Protein AF-A0AA44F5Y8-F1 (afdb_monomer_lite)

Organism: Agrobacterium tumefaciens (NCBI:txid358)

Structure (mmCIF, N/CA/C/O backbone):
data_AF-A0AA44F5Y8-F1
#
_entry.id   AF-A0AA44F5Y8-F1
#
loop_
_atom_site.group_PDB
_atom_site.id
_atom_site.type_symbol
_atom_site.label_atom_id
_atom_site.label_alt_id
_atom_site.label_comp_id
_atom_site.label_asym_id
_atom_site.label_entity_id
_atom_site.label_seq_id
_atom_site.pdbx_PDB_ins_code
_atom_site.Cartn_x
_atom_site.Cartn_y
_atom_site.Cartn_z
_atom_site.occupancy
_atom_site.B_iso_or_equiv
_atom_site.auth_seq_id
_atom_site.auth_comp_id
_atom_site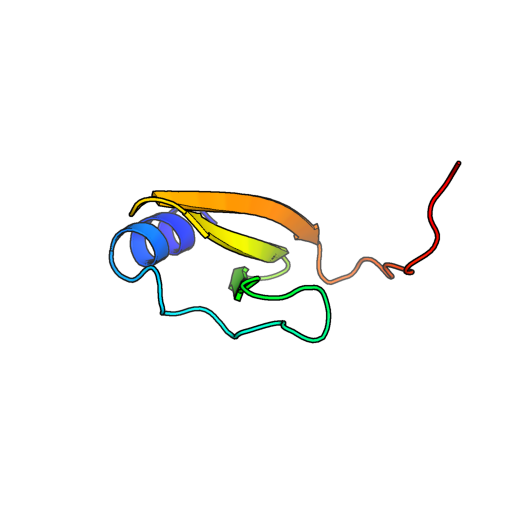.auth_asym_id
_atom_site.auth_atom_id
_atom_site.pdbx_PDB_model_num
ATOM 1 N N . MET A 1 1 ? 4.428 4.261 -13.721 1.00 88.25 1 MET A N 1
ATOM 2 C CA . MET A 1 1 ? 3.836 4.769 -12.468 1.00 88.25 1 MET A CA 1
ATOM 3 C C . MET A 1 1 ? 2.420 5.281 -12.699 1.00 88.25 1 MET A C 1
ATOM 5 O O . MET A 1 1 ? 1.500 4.622 -12.246 1.00 88.25 1 MET A O 1
ATOM 9 N N . GLU A 1 2 ? 2.227 6.351 -13.477 1.00 91.94 2 GLU A N 1
ATOM 10 C CA . GLU A 1 2 ? 0.910 6.982 -13.713 1.00 91.94 2 GLU A CA 1
ATOM 11 C C . GLU A 1 2 ? -0.215 5.997 -14.088 1.00 91.94 2 GLU A C 1
ATOM 13 O O . GLU A 1 2 ? -1.193 5.859 -13.359 1.00 91.94 2 GLU A O 1
ATOM 18 N N . ALA A 1 3 ? -0.043 5.207 -15.154 1.00 93.88 3 ALA A N 1
ATOM 19 C CA . ALA A 1 3 ? -1.044 4.214 -15.567 1.00 93.88 3 ALA A CA 1
ATOM 20 C C . ALA A 1 3 ? -1.371 3.182 -14.467 1.00 93.88 3 ALA A C 1
ATOM 22 O O . ALA A 1 3 ? -2.505 2.714 -14.348 1.00 93.88 3 ALA A O 1
ATOM 23 N N . ARG A 1 4 ? -0.382 2.842 -13.628 1.00 94.00 4 ARG A N 1
ATOM 24 C CA . ARG A 1 4 ? -0.573 1.916 -12.509 1.00 94.00 4 ARG A CA 1
ATOM 25 C C . ARG A 1 4 ? -1.387 2.565 -11.389 1.00 94.00 4 ARG A C 1
ATOM 27 O O . ARG A 1 4 ? -2.234 1.892 -10.813 1.00 94.00 4 ARG A O 1
ATOM 34 N N . TRP A 1 5 ? -1.189 3.853 -11.120 1.00 93.12 5 TRP A N 1
ATOM 35 C CA . TRP A 1 5 ? -1.989 4.604 -10.148 1.00 93.12 5 TRP A CA 1
ATOM 36 C C . TRP A 1 5 ? -3.420 4.848 -10.624 1.00 93.12 5 TRP A C 1
ATOM 38 O O . TRP A 1 5 ? -4.350 4.704 -9.837 1.00 93.12 5 TRP A O 1
ATOM 48 N N . GLN A 1 6 ? -3.634 5.093 -11.917 1.00 95.06 6 GLN A N 1
ATOM 49 C CA . GLN A 1 6 ? -4.988 5.155 -12.480 1.00 95.06 6 GLN A CA 1
ATOM 50 C C . GLN A 1 6 ? -5.728 3.819 -12.349 1.00 95.06 6 GLN A C 1
ATOM 52 O O . GLN A 1 6 ? -6.924 3.787 -12.065 1.00 95.06 6 GLN A O 1
ATOM 57 N N . HIS A 1 7 ? -5.025 2.699 -12.540 1.00 95.06 7 HIS A N 1
ATOM 58 C CA . HIS A 1 7 ? -5.599 1.382 -12.276 1.00 95.06 7 HIS A CA 1
ATOM 59 C C . HIS A 1 7 ? -5.921 1.199 -10.789 1.00 95.06 7 HIS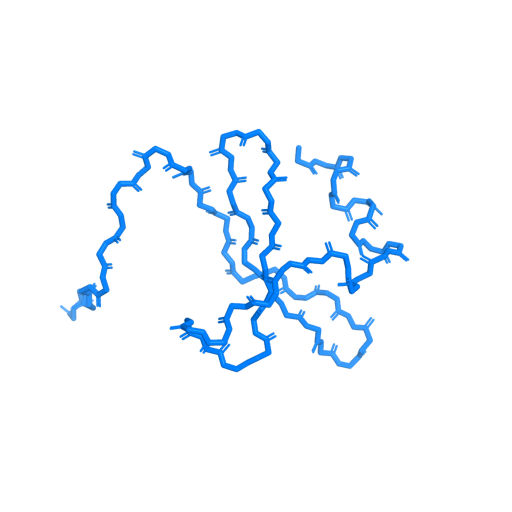 A C 1
ATOM 61 O O . HIS A 1 7 ? -7.008 0.730 -10.467 1.00 95.06 7 HIS A O 1
ATOM 67 N N . LEU A 1 8 ? -5.020 1.612 -9.895 1.00 95.56 8 LEU A N 1
ATOM 68 C CA . LEU A 1 8 ? -5.237 1.544 -8.451 1.00 95.56 8 LEU A CA 1
ATOM 69 C C . LEU A 1 8 ? -6.457 2.362 -8.004 1.00 95.56 8 LEU A C 1
ATOM 71 O O . LEU A 1 8 ? -7.234 1.886 -7.188 1.00 95.56 8 LEU A O 1
ATOM 75 N N . ALA A 1 9 ? -6.678 3.548 -8.575 1.00 94.44 9 ALA A N 1
ATOM 76 C CA . ALA A 1 9 ? -7.858 4.359 -8.276 1.00 94.44 9 ALA A CA 1
ATOM 77 C C . ALA A 1 9 ? -9.178 3.648 -8.640 1.00 94.44 9 ALA A C 1
ATOM 79 O O . ALA A 1 9 ? -10.184 3.838 -7.963 1.00 94.44 9 ALA A O 1
ATOM 80 N N . ARG A 1 10 ? -9.176 2.814 -9.690 1.00 96.06 10 ARG A N 1
ATOM 81 C CA . ARG A 1 10 ? -10.339 2.003 -10.101 1.00 96.06 10 ARG A CA 1
ATOM 82 C C . ARG A 1 10 ? -10.459 0.689 -9.329 1.00 96.06 10 ARG A C 1
ATOM 84 O O . ARG A 1 10 ? -11.565 0.202 -9.122 1.00 96.06 10 ARG A O 1
ATOM 91 N N . HIS A 1 11 ? -9.330 0.119 -8.919 1.00 96.25 11 HIS A N 1
ATOM 92 C CA . HIS A 1 11 ? -9.244 -1.171 -8.238 1.00 96.25 11 HIS A CA 1
ATOM 93 C C . HIS A 1 11 ? -8.380 -1.050 -6.972 1.00 96.25 11 HIS A C 1
ATOM 95 O O . HIS A 1 11 ? -7.258 -1.570 -6.937 1.00 96.25 11 HIS A O 1
ATOM 101 N N . PRO A 1 12 ? -8.882 -0.362 -5.929 1.00 95.50 12 PRO A N 1
ATOM 102 C CA . PRO A 1 12 ? -8.104 -0.034 -4.731 1.00 95.50 12 PRO A CA 1
ATOM 103 C C . PRO A 1 12 ? -7.649 -1.257 -3.930 1.00 95.50 12 PRO A C 1
ATOM 105 O O . PRO A 1 12 ? -6.639 -1.179 -3.248 1.00 95.50 12 PRO A O 1
ATOM 108 N N . TYR A 1 13 ? -8.349 -2.386 -4.061 1.00 95.12 13 TYR A N 1
ATOM 109 C CA . TYR A 1 13 ? -8.051 -3.653 -3.380 1.00 95.12 13 TYR A CA 1
ATOM 110 C C . TYR A 1 13 ? -7.158 -4.596 -4.212 1.00 95.12 13 TYR A C 1
ATOM 112 O O . TYR A 1 13 ? -7.128 -5.798 -3.971 1.00 95.12 13 TYR A O 1
ATOM 120 N N . SER A 1 14 ? -6.499 -4.089 -5.263 1.00 93.81 14 SER A N 1
ATOM 121 C CA . SER A 1 14 ? -5.647 -4.897 -6.159 1.00 93.81 14 SER A CA 1
ATOM 122 C C . SER A 1 14 ? -4.201 -5.053 -5.675 1.00 93.81 14 SER A C 1
ATOM 124 O O . SER A 1 14 ? -3.370 -5.623 -6.391 1.00 93.81 14 SER A O 1
ATOM 126 N N . GLY A 1 15 ? -3.874 -4.503 -4.506 1.00 95.06 15 GLY A N 1
ATOM 127 C CA . GLY A 1 15 ? -2.563 -4.633 -3.890 1.00 95.06 15 GLY A CA 1
ATOM 128 C C . GLY A 1 15 ? -2.401 -5.929 -3.114 1.00 95.06 15 GLY A C 1
ATOM 129 O O . GLY A 1 15 ? -3.330 -6.710 -2.922 1.00 95.06 15 GLY A O 1
ATOM 130 N N . VAL A 1 16 ? -1.169 -6.152 -2.668 1.00 96.56 16 VAL A N 1
ATOM 131 C CA . VAL A 1 16 ? -0.825 -7.255 -1.769 1.00 96.56 16 VAL A CA 1
ATOM 132 C C . VAL A 1 16 ? -0.726 -6.700 -0.357 1.00 96.56 16 VAL A C 1
ATOM 134 O O . VAL A 1 16 ? 0.033 -5.756 -0.127 1.00 96.56 16 VAL A O 1
ATOM 137 N N . ALA A 1 17 ? -1.476 -7.289 0.575 1.00 96.69 17 ALA A N 1
ATOM 138 C CA . ALA A 1 17 ? -1.417 -6.933 1.988 1.00 96.69 17 ALA A CA 1
ATOM 139 C C . ALA A 1 17 ? 0.000 -7.131 2.547 1.00 96.69 17 ALA A C 1
ATOM 141 O O . ALA A 1 17 ? 0.686 -8.110 2.241 1.00 96.69 17 ALA A O 1
ATOM 142 N N . ARG A 1 18 ? 0.437 -6.175 3.363 1.00 95.12 18 ARG A N 1
ATOM 143 C CA . ARG A 1 18 ? 1.738 -6.137 4.036 1.00 95.12 18 ARG A CA 1
ATOM 144 C C . ARG A 1 18 ? 1.560 -5.864 5.518 1.00 95.12 18 ARG A C 1
ATOM 146 O O . ARG A 1 18 ? 2.143 -4.934 6.076 1.00 95.12 18 ARG A O 1
ATOM 153 N N . ASP A 1 19 ? 0.765 -6.718 6.152 1.00 91.94 19 ASP A N 1
ATOM 154 C CA . ASP A 1 19 ? 0.559 -6.693 7.600 1.00 91.94 19 ASP A CA 1
ATOM 155 C C . ASP A 1 19 ? 1.860 -6.979 8.376 1.00 91.94 19 ASP A C 1
ATOM 157 O O . ASP A 1 19 ? 1.970 -6.616 9.544 1.00 91.94 19 ASP A O 1
ATOM 161 N N . ASP A 1 20 ? 2.879 -7.545 7.713 1.00 92.50 20 ASP A N 1
ATOM 162 C CA . ASP A 1 20 ? 4.252 -7.667 8.218 1.00 92.50 20 ASP A CA 1
ATOM 163 C C . ASP A 1 20 ? 4.973 -6.315 8.378 1.00 92.50 20 ASP A C 1
ATOM 165 O O . ASP A 1 20 ? 5.938 -6.223 9.134 1.00 92.50 20 ASP A O 1
ATOM 169 N N . ILE A 1 21 ? 4.519 -5.266 7.680 1.00 90.12 21 ILE A N 1
ATOM 170 C CA . ILE A 1 21 ? 5.007 -3.888 7.838 1.00 90.12 21 ILE A CA 1
ATOM 171 C C . ILE A 1 21 ? 4.132 -3.140 8.845 1.00 90.12 21 ILE A C 1
ATOM 173 O O . ILE A 1 21 ? 4.644 -2.563 9.804 1.00 90.12 21 ILE A O 1
ATOM 177 N N . ALA A 1 22 ? 2.823 -3.101 8.595 1.00 91.62 22 ALA A N 1
ATOM 178 C CA . ALA A 1 22 ? 1.820 -2.557 9.505 1.00 91.62 22 ALA A CA 1
ATOM 179 C C . ALA A 1 22 ? 0.409 -2.971 9.045 1.00 91.62 22 ALA A C 1
ATOM 181 O O . ALA A 1 22 ? 0.188 -3.118 7.839 1.00 91.62 22 ALA A O 1
ATOM 182 N N . PRO A 1 23 ? -0.568 -3.088 9.964 1.00 94.19 23 PRO A N 1
ATOM 183 C CA . PRO A 1 23 ? -1.937 -3.449 9.611 1.00 94.19 23 PRO A CA 1
ATOM 184 C C . PRO A 1 23 ? -2.561 -2.509 8.573 1.00 94.19 23 PRO A C 1
ATOM 186 O O . PRO A 1 23 ? -2.505 -1.282 8.716 1.00 94.19 23 PRO A O 1
ATOM 189 N N . GLY A 1 24 ? -3.191 -3.089 7.549 1.00 94.38 24 GLY A N 1
ATOM 190 C CA . GLY A 1 24 ? -3.922 -2.335 6.522 1.00 94.38 24 GLY A CA 1
ATOM 191 C C . GLY A 1 24 ? -3.031 -1.608 5.511 1.00 94.38 24 GLY A C 1
ATOM 192 O O . GLY A 1 24 ? -3.524 -0.774 4.747 1.00 94.38 24 GLY A O 1
ATOM 193 N N . ILE A 1 25 ? -1.727 -1.901 5.506 1.00 96.56 25 ILE A N 1
ATOM 194 C CA . ILE A 1 25 ? -0.827 -1.504 4.427 1.00 96.56 25 ILE A CA 1
ATOM 195 C C . ILE A 1 25 ? -0.936 -2.509 3.292 1.00 96.56 25 ILE A C 1
ATOM 197 O O . ILE A 1 25 ? -0.837 -3.716 3.491 1.00 96.56 25 ILE A O 1
ATOM 201 N N . GLU A 1 26 ? -1.056 -1.992 2.081 1.00 97.25 26 GLU A N 1
ATOM 202 C CA . GLU A 1 26 ? -0.939 -2.756 0.851 1.00 97.25 26 GLU A CA 1
ATOM 203 C C . GLU A 1 26 ? 0.242 -2.228 0.038 1.00 97.25 26 GLU A C 1
ATOM 205 O O . GLU A 1 26 ? 0.662 -1.069 0.163 1.00 97.25 26 GLU A O 1
ATOM 210 N N . HIS A 1 27 ? 0.796 -3.080 -0.819 1.00 96.06 27 HIS A N 1
ATOM 211 C CA . HIS A 1 27 ? 1.770 -2.645 -1.805 1.00 96.06 27 HIS A CA 1
ATOM 212 C C . HIS A 1 27 ? 1.363 -2.973 -3.229 1.00 96.06 27 HIS A C 1
ATOM 214 O O . HIS A 1 27 ? 0.585 -3.887 -3.502 1.00 96.06 27 HIS A O 1
ATOM 220 N N . LEU A 1 28 ? 2.003 -2.271 -4.158 1.00 95.19 28 LEU A N 1
ATOM 221 C CA . LEU A 1 28 ? 2.021 -2.613 -5.572 1.00 95.19 28 LEU A CA 1
ATOM 222 C C . LEU A 1 28 ? 3.394 -2.301 -6.174 1.00 95.19 28 LEU A C 1
ATOM 224 O O . LEU A 1 28 ? 4.064 -1.344 -5.777 1.00 95.19 28 LEU A O 1
ATOM 228 N N . VAL A 1 29 ? 3.784 -3.077 -7.180 1.00 93.88 29 VAL A N 1
ATOM 229 C CA . VAL A 1 29 ? 5.014 -2.858 -7.948 1.00 93.88 29 VAL A CA 1
ATOM 230 C C . VAL A 1 29 ? 4.674 -2.227 -9.302 1.00 93.88 29 VAL A C 1
ATOM 232 O O . VAL A 1 29 ? 3.689 -2.592 -9.950 1.00 93.88 29 VAL A O 1
ATOM 235 N N . SER A 1 30 ? 5.475 -1.248 -9.720 1.00 94.50 30 SER A N 1
ATOM 236 C CA . SER A 1 30 ? 5.403 -0.581 -11.024 1.00 94.50 30 SER A CA 1
ATOM 237 C C . SER A 1 30 ? 6.817 -0.446 -11.590 1.00 94.50 30 SER A C 1
ATOM 239 O O . SER A 1 30 ? 7.462 0.591 -11.414 1.00 94.50 30 SER A O 1
ATOM 241 N N . GLY A 1 31 ? 7.284 -1.474 -12.301 1.00 93.75 31 GLY A N 1
ATOM 242 C CA . GLY A 1 31 ? 8.671 -1.546 -12.762 1.00 93.75 31 GLY A CA 1
ATOM 243 C C . GLY A 1 31 ? 9.627 -1.641 -11.573 1.00 93.75 31 GLY A C 1
ATOM 244 O O . GLY A 1 31 ? 9.396 -2.422 -10.659 1.00 93.75 31 GLY A O 1
ATOM 245 N N . GLU A 1 32 ? 10.654 -0.792 -11.543 1.00 95.19 32 GLU A N 1
ATOM 246 C CA . GLU A 1 32 ? 11.669 -0.763 -10.475 1.00 95.19 32 GLU A CA 1
ATOM 247 C C . GLU A 1 32 ? 11.193 -0.097 -9.172 1.00 95.19 32 GLU A C 1
ATOM 249 O O . GLU A 1 32 ? 11.996 0.133 -8.271 1.00 95.19 32 GLU A O 1
ATOM 254 N N . TYR A 1 33 ? 9.911 0.255 -9.054 1.00 95.75 33 TYR A N 1
ATOM 255 C CA . TYR A 1 33 ? 9.379 0.965 -7.894 1.00 95.75 33 TYR A CA 1
ATOM 256 C C . TYR A 1 33 ? 8.289 0.172 -7.179 1.00 95.75 33 TYR A C 1
ATOM 258 O O . TYR A 1 33 ? 7.417 -0.424 -7.812 1.00 95.75 33 TYR A O 1
ATOM 266 N N . LEU A 1 34 ? 8.298 0.256 -5.852 1.00 94.12 34 LEU A N 1
ATOM 267 C CA . LEU A 1 34 ? 7.268 -0.257 -4.960 1.00 94.12 34 LEU A CA 1
ATOM 268 C C . LEU A 1 34 ? 6.523 0.921 -4.333 1.00 94.12 34 LEU A C 1
ATOM 270 O O . LEU A 1 34 ? 7.136 1.843 -3.799 1.00 94.12 34 LEU A O 1
ATOM 274 N N . THR A 1 35 ? 5.197 0.899 -4.399 1.00 96.19 35 THR A N 1
ATOM 275 C CA . THR A 1 35 ? 4.339 1.883 -3.732 1.00 96.19 35 THR A CA 1
ATOM 276 C C . THR A 1 35 ? 3.665 1.219 -2.541 1.00 96.19 35 THR A C 1
ATOM 278 O O . THR A 1 35 ? 2.984 0.214 -2.725 1.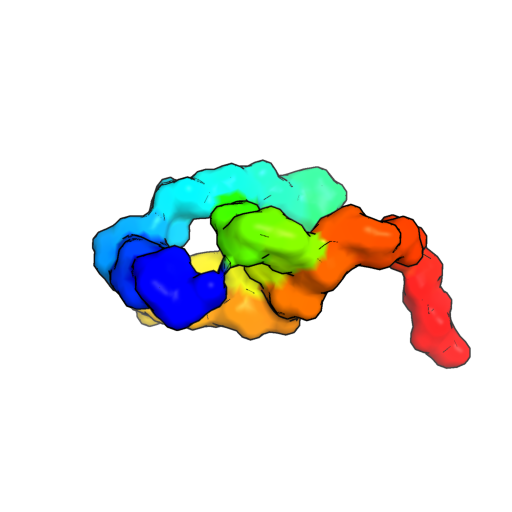00 96.19 35 THR A O 1
ATOM 281 N N . LEU A 1 36 ? 3.859 1.777 -1.345 1.00 96.38 36 LEU A N 1
ATOM 282 C CA . LEU A 1 36 ? 3.109 1.436 -0.136 1.00 96.38 36 LEU A CA 1
ATOM 283 C C . LEU A 1 36 ? 1.923 2.387 -0.016 1.00 96.38 36 LEU A C 1
ATOM 285 O O . LEU A 1 36 ? 2.098 3.609 -0.095 1.00 96.38 36 LEU A O 1
ATOM 289 N N . TYR A 1 37 ? 0.736 1.838 0.194 1.00 97.12 37 TYR A N 1
ATOM 290 C CA . TYR A 1 37 ? -0.488 2.608 0.349 1.00 97.12 37 TYR A CA 1
ATOM 291 C C . TYR A 1 37 ? -1.422 1.954 1.366 1.00 97.12 37 TYR A C 1
ATOM 293 O O . TYR A 1 37 ? -1.170 0.855 1.851 1.00 97.12 37 TYR A O 1
ATOM 301 N N . ARG A 1 38 ? -2.498 2.658 1.702 1.00 96.88 38 ARG A N 1
ATOM 302 C CA . ARG A 1 38 ? -3.622 2.120 2.472 1.00 96.88 38 ARG A CA 1
ATOM 303 C C . ARG A 1 38 ? -4.930 2.708 1.974 1.00 96.88 38 ARG A C 1
ATOM 305 O O . ARG A 1 38 ? -4.928 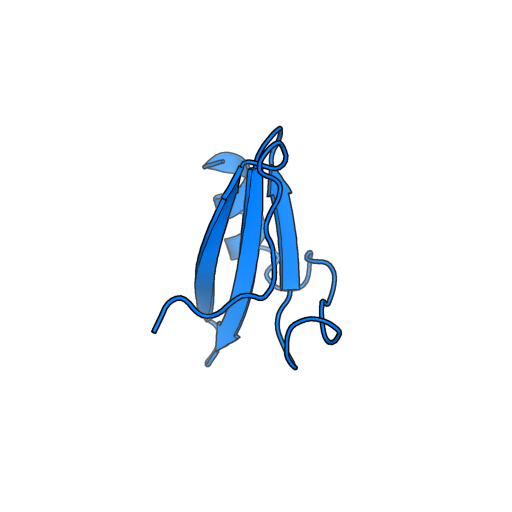3.738 1.291 1.00 96.88 38 ARG A O 1
ATOM 312 N N . LEU A 1 39 ? -6.034 2.093 2.370 1.00 96.50 39 LEU A N 1
ATOM 313 C CA . LEU A 1 39 ? -7.375 2.584 2.087 1.00 96.50 39 LEU A CA 1
ATOM 314 C C . LEU A 1 39 ? -7.944 3.277 3.325 1.00 96.50 39 LEU A C 1
ATOM 316 O O . LEU A 1 39 ? -8.034 2.678 4.392 1.00 96.50 39 LEU A O 1
ATOM 320 N N . THR A 1 40 ? -8.342 4.540 3.177 1.00 95.00 40 THR A N 1
ATOM 321 C CA . THR A 1 40 ? -8.921 5.338 4.268 1.00 95.00 40 THR A CA 1
ATOM 322 C C . THR A 1 40 ? -10.127 6.104 3.747 1.00 95.00 40 THR A C 1
ATOM 324 O O . THR A 1 40 ? -9.988 6.909 2.828 1.00 95.00 40 THR A O 1
ATOM 327 N N . GLY A 1 41 ? -11.313 5.883 4.322 1.00 91.06 41 GLY A N 1
ATOM 328 C CA . GLY A 1 41 ? -12.516 6.658 3.980 1.00 91.06 41 GLY A CA 1
ATOM 329 C C . GLY A 1 41 ? -12.865 6.647 2.485 1.00 91.06 41 GLY A C 1
ATOM 330 O O . GLY A 1 41 ? -13.231 7.680 1.938 1.00 91.06 41 GLY A O 1
ATOM 331 N N . GLY A 1 42 ? -12.671 5.510 1.805 1.00 91.00 42 GLY A N 1
ATOM 332 C CA . GLY A 1 42 ? -12.899 5.377 0.359 1.00 91.00 42 GLY A CA 1
ATOM 333 C C . GLY A 1 42 ? -11.806 5.982 -0.531 1.00 91.00 42 GLY A C 1
ATOM 334 O O . GLY A 1 42 ? -11.952 6.000 -1.748 1.00 91.00 42 GLY A O 1
ATOM 335 N N . THR A 1 43 ? -10.704 6.459 0.052 1.00 95.38 43 THR A N 1
ATOM 336 C CA . THR A 1 43 ? -9.565 7.023 -0.683 1.00 95.38 43 THR A CA 1
ATOM 337 C C . THR A 1 43 ? -8.343 6.118 -0.607 1.00 95.38 43 THR A C 1
ATOM 339 O O . THR A 1 43 ? -8.108 5.445 0.398 1.00 95.38 43 THR A O 1
ATOM 342 N N . VAL A 1 44 ? -7.537 6.141 -1.667 1.00 96.69 44 VAL A N 1
ATOM 343 C CA . VAL A 1 44 ? -6.204 5.536 -1.686 1.00 96.69 44 VAL A CA 1
ATOM 344 C C . VAL A 1 44 ? -5.202 6.560 -1.158 1.00 96.69 44 VAL A C 1
ATOM 346 O O . VAL A 1 44 ? -4.992 7.605 -1.772 1.00 96.69 44 VAL A O 1
ATOM 349 N N . GLN A 1 45 ? -4.554 6.257 -0.035 1.00 96.88 45 GLN A N 1
ATOM 350 C CA . GLN A 1 45 ? -3.492 7.087 0.530 1.00 96.88 45 GLN A CA 1
ATOM 351 C C . GLN A 1 45 ? -2.130 6.486 0.202 1.00 96.88 45 GLN A C 1
ATOM 353 O O . GLN A 1 45 ? -1.751 5.458 0.761 1.00 96.88 45 GLN A O 1
ATOM 358 N N . ILE A 1 46 ? -1.382 7.144 -0.684 1.00 96.00 46 ILE A N 1
ATOM 359 C CA . ILE A 1 46 ? 0.001 6.776 -0.993 1.00 96.00 46 ILE A CA 1
ATOM 360 C C . ILE A 1 46 ? 0.897 7.210 0.168 1.00 96.00 46 ILE A C 1
ATOM 362 O O . ILE A 1 46 ? 0.997 8.395 0.476 1.00 96.00 46 ILE A O 1
ATOM 366 N N . ILE A 1 47 ? 1.558 6.252 0.813 1.00 96.12 47 ILE A N 1
ATOM 367 C CA . ILE A 1 47 ? 2.382 6.500 2.002 1.00 96.12 47 ILE A CA 1
ATOM 368 C C . ILE A 1 47 ? 3.834 6.725 1.590 1.00 96.12 47 ILE A C 1
ATOM 370 O O . ILE A 1 47 ? 4.464 7.700 2.011 1.00 96.12 47 ILE A O 1
ATOM 374 N N . ARG A 1 48 ? 4.378 5.830 0.757 1.00 94.75 48 ARG A N 1
ATOM 375 C CA . ARG A 1 48 ? 5.751 5.913 0.243 1.00 94.75 48 ARG A CA 1
ATOM 376 C C . ARG A 1 48 ? 5.868 5.284 -1.138 1.00 94.75 48 ARG A C 1
ATOM 378 O O . ARG A 1 48 ? 5.202 4.300 -1.443 1.00 94.75 48 ARG A O 1
ATOM 385 N N . VAL A 1 49 ? 6.791 5.825 -1.929 1.00 95.56 49 VAL A N 1
ATOM 386 C CA . VAL A 1 49 ? 7.267 5.229 -3.179 1.00 95.56 49 VAL A CA 1
ATOM 387 C C . VAL A 1 49 ? 8.756 4.965 -3.020 1.00 95.56 49 VAL A C 1
ATOM 389 O O . VAL A 1 49 ? 9.529 5.870 -2.707 1.00 95.56 49 VAL A O 1
ATOM 392 N N . LEU A 1 50 ? 9.147 3.713 -3.198 1.00 94.00 50 LEU A N 1
ATOM 393 C CA . LEU A 1 50 ? 10.490 3.216 -2.945 1.00 94.00 50 LEU A CA 1
ATOM 394 C C . LEU A 1 50 ? 11.059 2.654 -4.243 1.00 94.00 50 LE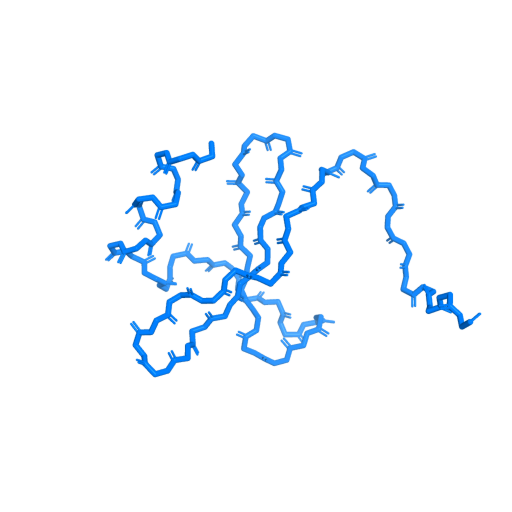U A C 1
ATOM 396 O O . LEU A 1 50 ? 10.349 2.001 -5.000 1.00 94.00 50 LEU A O 1
ATOM 400 N N . HIS A 1 51 ? 12.342 2.888 -4.499 1.00 95.00 51 HIS A N 1
ATOM 401 C CA . HIS A 1 51 ? 13.048 2.218 -5.587 1.00 95.00 51 HIS A CA 1
ATOM 402 C C . HIS A 1 51 ? 13.489 0.826 -5.104 1.00 95.00 51 HIS A C 1
ATOM 404 O O . HIS A 1 51 ? 14.210 0.735 -4.114 1.00 95.00 51 HIS A O 1
ATOM 410 N N . GLY A 1 52 ? 13.095 -0.245 -5.794 1.00 89.69 52 GLY A N 1
ATOM 411 C CA . GLY A 1 52 ? 13.262 -1.642 -5.363 1.00 89.69 52 GLY A CA 1
ATOM 412 C C . GLY A 1 52 ? 14.714 -2.102 -5.221 1.00 89.69 52 GLY A C 1
ATOM 413 O O . GLY A 1 52 ? 15.006 -2.987 -4.430 1.00 89.69 52 GLY A O 1
ATOM 414 N N . ARG A 1 53 ? 15.647 -1.450 -5.924 1.00 91.38 53 ARG A N 1
ATOM 415 C CA . ARG A 1 53 ? 17.098 -1.684 -5.763 1.00 91.38 53 ARG A CA 1
ATOM 416 C C . ARG A 1 53 ? 17.707 -1.092 -4.489 1.00 91.38 53 ARG A C 1
ATOM 418 O O . ARG A 1 53 ? 18.892 -1.293 -4.241 1.00 91.38 53 ARG A O 1
ATOM 425 N N . ARG A 1 54 ? 16.954 -0.315 -3.706 1.00 88.50 54 ARG A N 1
ATOM 426 C CA . ARG A 1 54 ? 17.457 0.196 -2.428 1.00 88.50 54 ARG A CA 1
ATOM 427 C C . ARG A 1 54 ? 17.391 -0.914 -1.392 1.00 88.50 54 ARG A C 1
ATOM 429 O O . ARG A 1 54 ? 16.335 -1.499 -1.181 1.00 88.50 54 ARG A O 1
ATOM 436 N N . ASN A 1 55 ? 18.506 -1.144 -0.712 1.00 84.44 55 ASN A N 1
ATOM 437 C CA . ASN A 1 55 ? 18.498 -1.927 0.511 1.00 84.44 55 ASN A CA 1
ATOM 438 C C . ASN A 1 55 ? 17.935 -1.044 1.635 1.00 84.44 55 ASN A C 1
ATOM 440 O O . ASN A 1 55 ? 18.553 -0.043 1.996 1.00 84.44 55 ASN A O 1
ATOM 444 N N . ILE A 1 56 ? 16.731 -1.355 2.112 1.00 80.81 56 ILE A N 1
ATOM 445 C CA . ILE A 1 56 ? 16.014 -0.558 3.112 1.00 80.81 56 ILE A CA 1
ATOM 446 C C . ILE A 1 56 ? 16.016 -1.345 4.417 1.00 80.81 56 ILE A C 1
ATOM 448 O O . ILE A 1 56 ? 15.437 -2.427 4.485 1.00 80.81 56 ILE A O 1
ATOM 452 N N . SER A 1 57 ? 16.662 -0.798 5.446 1.00 79.38 57 SER A N 1
ATOM 453 C CA . SER A 1 57 ? 16.632 -1.350 6.799 1.00 79.38 57 SER A CA 1
ATOM 454 C C . SER A 1 57 ? 15.536 -0.684 7.636 1.00 79.38 57 SER A C 1
ATOM 456 O O . SER A 1 57 ? 15.097 0.429 7.348 1.00 79.38 57 SER A O 1
ATOM 458 N N . SER A 1 58 ? 15.100 -1.357 8.701 1.00 73.81 58 SER A N 1
ATOM 459 C CA . SER A 1 58 ? 14.124 -0.840 9.670 1.00 73.81 58 SER A CA 1
ATOM 460 C C . SER A 1 58 ? 14.725 0.147 10.681 1.00 73.81 58 SER A C 1
ATOM 462 O O . SER A 1 58 ? 14.107 0.428 11.707 1.00 73.81 58 SER A O 1
ATOM 464 N N . GLN A 1 59 ? 15.945 0.641 10.447 1.00 75.88 59 GLN A N 1
ATOM 465 C CA . GLN A 1 59 ? 16.600 1.548 11.381 1.00 75.88 59 GLN A CA 1
ATOM 466 C C . GLN A 1 59 ? 15.936 2.922 11.329 1.00 75.88 59 GLN A C 1
ATOM 468 O O . GLN A 1 59 ? 15.943 3.604 10.304 1.00 75.88 59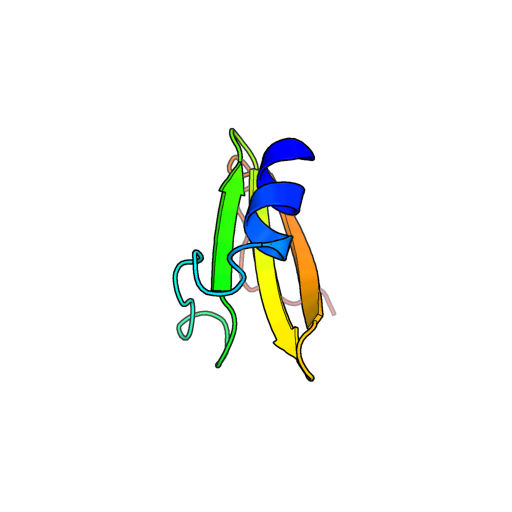 GLN A O 1
ATOM 473 N N . VAL A 1 60 ? 15.380 3.330 12.466 1.00 72.56 60 VAL A N 1
ATOM 474 C CA . VAL A 1 60 ? 14.948 4.706 12.682 1.00 72.56 60 VAL A CA 1
ATOM 475 C C . VAL A 1 60 ? 16.209 5.536 12.889 1.00 72.56 60 VAL A C 1
ATOM 477 O O . VAL A 1 60 ? 16.936 5.328 13.858 1.00 72.56 60 VAL A O 1
ATOM 480 N N . VAL A 1 61 ? 16.493 6.446 11.959 1.00 60.50 61 VAL A N 1
ATOM 481 C CA . VAL A 1 61 ? 17.490 7.495 12.186 1.00 60.50 61 VAL A CA 1
ATOM 482 C C . VAL A 1 61 ? 16.817 8.516 13.098 1.00 60.50 61 VAL A C 1
ATOM 484 O O . VAL A 1 61 ? 15.883 9.192 12.666 1.00 60.50 61 VAL A O 1
ATOM 487 N N . VAL A 1 62 ? 17.215 8.516 14.370 1.00 51.16 62 VAL A N 1
ATOM 488 C CA . VAL A 1 62 ? 16.759 9.469 15.394 1.00 51.16 62 VAL A CA 1
ATOM 489 C C . VAL A 1 62 ? 17.578 10.747 15.295 1.00 51.16 62 VAL A C 1
ATOM 491 O O . VAL A 1 62 ? 18.808 10.622 15.091 1.00 51.16 62 VAL A O 1
#

Foldseek 3Di:
DVVVVVVCLVVVPPFDDPVVVNPQWGWDDDPQKIWIWGDDPSDIGTDDIDGNPDDDDPDDPD

InterPro domains:
  IPR007712 Toxin-antitoxin system, RelE/ParE toxin family [PF05016] (2-55)
  IPR035093 Toxin-antitoxin system, RelE/ParE toxin domain superfamily [G3DSA:3.30.2310.20] (1-60)

Sequence (62 aa):
MEARWQHLARHPYSGVARDDIAPGIEHLVSGEYLTLYRLTGGTVQIIRVLHGRRNISSQVVV

pLDDT: mean 91.57, std 8.55, range [51.16, 97.25]

Radius of gyration: 12.16 Å; chains: 1; bounding box: 31×17×31 Å

Secondary structure (DSSP, 8-state):
-HHHHHHHHH-TT-SEE-TTTSTT-EEEEETTEEEEEEEETTEEEEEEEEETTS--------